Protein AF-A0A238J5X2-F1 (afdb_monomer_lite)

Structure (mmCIF, N/CA/C/O backbone):
data_AF-A0A238J5X2-F1
#
_entry.id   AF-A0A238J5X2-F1
#
loop_
_atom_site.group_PDB
_atom_site.id
_atom_site.type_symbol
_atom_site.label_atom_id
_atom_site.label_alt_id
_atom_site.label_comp_id
_atom_site.label_asym_id
_atom_site.label_entity_id
_atom_site.label_seq_id
_atom_site.pdbx_PDB_ins_code
_atom_site.Cartn_x
_atom_site.Cartn_y
_atom_site.Cartn_z
_atom_site.occupancy
_atom_site.B_iso_or_equiv
_atom_site.auth_seq_id
_atom_site.auth_comp_id
_atom_site.auth_asym_id
_atom_site.auth_atom_id
_atom_site.pdbx_PDB_model_num
ATOM 1 N N . MET A 1 1 ? 14.865 -1.053 -55.363 1.00 43.00 1 MET A N 1
ATOM 2 C CA . MET A 1 1 ? 14.699 -2.408 -54.796 1.00 43.00 1 MET A CA 1
ATOM 3 C C . MET A 1 1 ? 14.414 -2.280 -53.312 1.00 43.00 1 MET A C 1
ATOM 5 O O . MET A 1 1 ? 14.944 -1.380 -52.675 1.00 43.00 1 MET A O 1
ATOM 9 N N . PHE A 1 2 ? 13.495 -3.114 -52.843 1.00 46.16 2 PHE A N 1
ATOM 10 C CA . PHE A 1 2 ? 12.872 -3.136 -51.524 1.00 46.16 2 PHE A CA 1
ATOM 11 C C . PHE A 1 2 ? 13.806 -3.668 -50.411 1.00 46.16 2 PHE A C 1
ATOM 13 O O . PHE A 1 2 ? 14.655 -4.505 -50.689 1.00 46.16 2 PHE A O 1
ATOM 20 N N . TYR A 1 3 ? 13.564 -3.156 -49.191 1.00 46.88 3 TYR A N 1
ATOM 21 C CA . TYR A 1 3 ? 13.793 -3.639 -47.809 1.00 46.88 3 TYR A CA 1
ATOM 22 C C . TYR A 1 3 ? 15.008 -4.516 -47.434 1.00 46.88 3 TYR A C 1
ATOM 24 O O . TYR A 1 3 ? 15.215 -5.572 -48.012 1.00 46.88 3 TYR A O 1
ATOM 32 N N . HIS A 1 4 ? 15.667 -4.178 -46.310 1.00 48.53 4 HIS A N 1
ATOM 33 C CA . HIS A 1 4 ? 15.678 -5.049 -45.119 1.00 48.53 4 HIS A CA 1
ATOM 34 C C . HIS A 1 4 ? 16.246 -4.369 -43.854 1.00 48.53 4 HIS A C 1
ATOM 36 O O . HIS A 1 4 ? 17.408 -3.984 -43.776 1.00 48.53 4 HIS A O 1
ATOM 42 N N . THR A 1 5 ? 15.378 -4.280 -42.848 1.00 67.50 5 THR A N 1
ATOM 43 C CA . THR A 1 5 ? 15.632 -4.071 -41.415 1.00 67.50 5 THR A CA 1
ATOM 44 C C . THR A 1 5 ? 16.354 -5.273 -40.806 1.00 67.50 5 THR A C 1
ATOM 46 O O . THR A 1 5 ? 15.851 -6.370 -41.010 1.00 67.50 5 THR A O 1
ATOM 49 N N . LEU A 1 6 ? 17.409 -5.070 -39.999 1.00 51.97 6 LEU A N 1
ATOM 50 C CA . LEU A 1 6 ? 17.853 -5.901 -38.851 1.00 51.97 6 LEU A CA 1
ATOM 51 C C . LEU A 1 6 ? 18.756 -5.006 -37.961 1.00 51.97 6 LEU A C 1
ATOM 53 O O . LEU A 1 6 ? 19.738 -4.466 -38.449 1.00 51.97 6 LEU A O 1
ATOM 57 N N . ALA A 1 7 ? 18.315 -4.573 -36.775 1.00 50.75 7 ALA A N 1
ATOM 58 C CA . ALA A 1 7 ? 18.520 -5.212 -35.463 1.00 50.75 7 ALA A CA 1
ATOM 59 C C . ALA A 1 7 ? 19.964 -5.112 -34.902 1.00 50.75 7 ALA A C 1
ATOM 61 O O . ALA A 1 7 ? 20.923 -5.342 -35.624 1.00 50.75 7 ALA A O 1
ATOM 62 N N . GLN A 1 8 ? 20.061 -4.873 -33.576 1.00 48.34 8 GLN A N 1
ATOM 63 C CA . GLN A 1 8 ? 21.249 -4.901 -32.680 1.00 48.34 8 GLN A CA 1
ATOM 64 C C . GLN A 1 8 ? 22.149 -3.641 -32.665 1.00 48.34 8 GLN A C 1
ATOM 66 O O . GLN A 1 8 ? 22.569 -3.164 -33.701 1.00 48.34 8 GLN A O 1
ATOM 71 N N . LYS A 1 9 ? 22.526 -3.038 -31.524 1.00 43.75 9 LYS A N 1
ATOM 72 C CA . LYS A 1 9 ? 22.734 -3.558 -30.161 1.00 43.75 9 LYS A CA 1
ATOM 73 C C . LYS A 1 9 ? 22.328 -2.551 -29.071 1.00 43.75 9 LYS A C 1
ATOM 75 O O . LYS A 1 9 ? 22.699 -1.387 -29.109 1.00 43.75 9 LYS A O 1
ATOM 80 N N . ARG A 1 10 ? 21.669 -3.085 -28.038 1.00 48.91 10 ARG A N 1
ATOM 81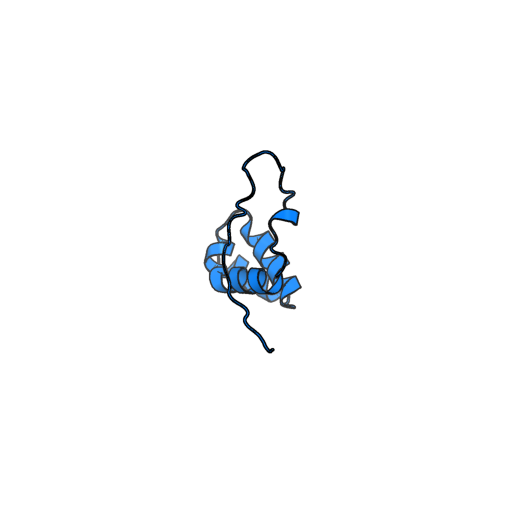 C CA . ARG A 1 10 ? 21.637 -2.565 -26.664 1.00 48.91 10 ARG A CA 1
ATOM 82 C C . ARG A 1 10 ? 23.063 -2.486 -26.107 1.00 48.91 10 ARG A C 1
ATOM 84 O O . ARG A 1 10 ? 23.655 -3.537 -25.885 1.00 48.91 10 ARG A O 1
ATOM 91 N N . THR A 1 11 ? 23.555 -1.290 -25.818 1.00 49.38 11 THR A N 1
ATOM 92 C CA . THR A 1 11 ? 24.607 -1.032 -24.821 1.00 49.38 11 THR A CA 1
ATOM 93 C C . THR A 1 11 ? 24.520 0.436 -24.430 1.00 49.38 11 THR A C 1
ATOM 95 O O . THR A 1 11 ? 25.225 1.259 -24.995 1.00 49.38 11 THR A O 1
ATOM 98 N N . ASP A 1 12 ? 23.644 0.767 -23.491 1.00 42.94 12 ASP A N 1
ATOM 99 C CA . ASP A 1 12 ? 23.809 1.995 -22.718 1.00 42.94 12 ASP A CA 1
ATOM 100 C C . ASP A 1 12 ? 23.393 1.680 -21.283 1.00 42.94 12 ASP A C 1
ATOM 102 O O . ASP A 1 12 ? 22.220 1.669 -20.918 1.00 42.94 12 ASP A O 1
ATOM 106 N N . MET A 1 13 ? 24.373 1.217 -20.512 1.00 55.44 13 MET A N 1
ATOM 107 C CA . MET A 1 13 ? 24.292 1.232 -19.060 1.00 55.44 13 MET A CA 1
ATOM 108 C C . MET A 1 13 ? 24.736 2.629 -18.630 1.00 55.44 13 MET A C 1
ATOM 110 O O . MET A 1 13 ? 25.905 2.948 -18.859 1.00 55.44 13 MET A O 1
ATOM 114 N N . PRO A 1 14 ? 23.889 3.449 -17.990 1.00 54.25 14 PRO A N 1
ATOM 115 C CA . PRO A 1 14 ? 24.376 4.680 -17.407 1.00 54.25 14 PRO A CA 1
ATOM 116 C C . PRO A 1 14 ? 25.006 4.403 -16.034 1.00 54.25 14 PRO A C 1
ATOM 118 O O . PRO A 1 14 ? 24.377 3.937 -15.085 1.00 54.25 14 PRO A O 1
ATOM 121 N N . ASP A 1 15 ? 26.310 4.652 -16.026 1.00 48.47 15 ASP A N 1
ATOM 122 C CA . ASP A 1 15 ? 27.207 5.116 -14.971 1.00 48.47 15 ASP A CA 1
ATOM 123 C C . ASP A 1 15 ? 26.642 5.366 -13.549 1.00 48.47 15 ASP A C 1
ATOM 125 O O . ASP A 1 15 ? 25.696 6.123 -13.316 1.00 48.47 15 ASP A O 1
ATOM 129 N N . ARG A 1 16 ? 27.325 4.772 -12.557 1.00 63.88 16 ARG A N 1
ATOM 130 C CA . ARG A 1 16 ? 27.174 5.047 -11.120 1.00 63.88 16 ARG A CA 1
ATOM 131 C C . ARG A 1 16 ? 27.928 6.332 -10.751 1.00 63.88 16 ARG A C 1
ATOM 133 O O . ARG A 1 16 ? 29.142 6.255 -10.586 1.00 63.88 16 ARG A O 1
ATOM 140 N N . ARG A 1 17 ? 27.223 7.414 -10.392 1.00 53.16 17 ARG A N 1
ATOM 141 C CA . ARG A 1 17 ? 27.509 8.248 -9.193 1.00 53.16 17 ARG A CA 1
ATOM 142 C C . ARG A 1 17 ? 26.641 9.507 -9.137 1.00 53.16 17 ARG A C 1
ATOM 144 O O . ARG A 1 17 ? 26.748 10.393 -9.971 1.00 53.16 17 ARG A O 1
ATOM 151 N N . GLY A 1 18 ? 25.901 9.651 -8.036 1.00 39.28 18 GLY A N 1
ATOM 152 C CA . GLY A 1 18 ? 25.743 10.966 -7.410 1.00 39.28 18 GLY A CA 1
ATOM 153 C C . GLY A 1 18 ? 24.403 11.682 -7.537 1.00 39.28 18 GLY A C 1
ATOM 154 O O . GLY A 1 18 ? 24.323 12.820 -7.084 1.00 39.28 18 GLY A O 1
ATOM 155 N N . ARG A 1 19 ? 23.331 11.066 -8.047 1.00 45.22 19 ARG A N 1
ATOM 156 C CA . ARG A 1 19 ? 22.003 11.620 -7.760 1.00 45.22 19 ARG A CA 1
ATOM 157 C C . ARG A 1 19 ? 21.609 11.209 -6.348 1.00 45.22 19 ARG A C 1
ATOM 159 O O . ARG A 1 19 ? 21.402 10.030 -6.075 1.00 45.22 19 ARG A O 1
ATOM 166 N N . ARG A 1 20 ? 21.467 12.194 -5.454 1.00 43.41 20 ARG A N 1
ATOM 167 C CA . ARG A 1 20 ? 20.391 12.154 -4.455 1.00 43.41 20 ARG A CA 1
ATOM 168 C C . ARG A 1 20 ? 19.128 11.976 -5.287 1.00 43.41 20 ARG A C 1
ATOM 170 O O . ARG A 1 20 ? 18.578 12.963 -5.757 1.00 43.41 20 ARG A O 1
ATOM 177 N N . ALA A 1 21 ? 18.777 10.729 -5.590 1.00 46.16 21 ALA A N 1
ATOM 178 C CA . ALA A 1 21 ? 17.465 10.398 -6.089 1.00 46.16 21 ALA A CA 1
ATOM 179 C C . ALA A 1 21 ? 16.547 10.914 -4.989 1.00 46.16 21 ALA A C 1
ATOM 181 O O . ALA A 1 21 ? 16.497 10.349 -3.893 1.00 46.16 21 ALA A O 1
ATOM 182 N N . SER A 1 22 ? 15.963 12.093 -5.213 1.00 46.78 22 SER A N 1
ATOM 183 C CA . SER A 1 22 ? 14.844 12.565 -4.416 1.00 46.78 22 SER A CA 1
ATOM 184 C C . SER A 1 22 ? 13.904 11.372 -4.275 1.00 46.78 22 SER A C 1
ATOM 186 O O . SER A 1 22 ? 13.783 10.587 -5.209 1.00 46.78 22 SER A O 1
ATOM 188 N N . LEU A 1 23 ? 13.265 11.175 -3.125 1.00 51.50 23 LEU A N 1
ATOM 189 C CA . LEU A 1 23 ? 12.333 10.049 -2.932 1.00 51.50 23 LEU A CA 1
ATOM 190 C C . LEU A 1 23 ? 11.265 9.956 -4.050 1.00 51.50 23 LEU A C 1
ATOM 192 O O . LEU A 1 23 ? 10.694 8.899 -4.283 1.00 51.50 23 LEU A O 1
ATOM 196 N N . GLU A 1 24 ? 11.061 11.057 -4.769 1.00 49.44 24 GLU A N 1
ATOM 197 C CA . GLU A 1 24 ? 10.227 11.244 -5.957 1.00 49.44 24 GLU A CA 1
ATOM 198 C C . GLU A 1 24 ? 10.800 10.625 -7.257 1.00 49.44 24 GLU A C 1
ATOM 200 O O . GLU A 1 24 ? 10.030 10.259 -8.136 1.00 49.44 24 GLU A O 1
ATOM 205 N N . ASP A 1 25 ? 12.122 10.457 -7.366 1.00 49.53 25 ASP A N 1
ATOM 206 C CA . ASP A 1 25 ? 12.873 9.824 -8.476 1.00 49.53 25 ASP A CA 1
ATOM 207 C C . ASP A 1 25 ? 12.927 8.282 -8.328 1.00 49.53 25 ASP A C 1
ATOM 209 O O . ASP A 1 25 ? 13.424 7.575 -9.199 1.00 49.53 25 ASP A O 1
ATOM 213 N N . ILE A 1 26 ? 12.413 7.744 -7.211 1.00 55.28 26 ILE A N 1
ATOM 214 C CA . ILE A 1 26 ? 12.300 6.295 -6.941 1.00 55.28 26 ILE A CA 1
ATOM 215 C C . ILE A 1 26 ? 11.007 5.715 -7.537 1.00 55.28 26 ILE A C 1
ATOM 217 O O . ILE A 1 26 ? 10.883 4.502 -7.705 1.00 55.28 26 ILE A O 1
ATOM 221 N N . LEU A 1 27 ? 10.030 6.566 -7.857 1.00 57.97 27 LEU A N 1
ATOM 222 C CA . LEU A 1 27 ? 8.796 6.133 -8.498 1.00 57.97 27 LEU A CA 1
ATOM 223 C C . LEU A 1 27 ? 9.077 5.888 -9.987 1.00 57.97 27 LEU A C 1
ATOM 225 O O . LEU A 1 27 ? 9.453 6.831 -10.685 1.00 57.97 27 LEU A O 1
ATOM 229 N N . PRO A 1 28 ? 8.911 4.652 -10.494 1.00 61.91 28 PRO A N 1
ATOM 230 C CA . PRO A 1 28 ? 9.070 4.393 -11.918 1.00 61.91 28 PRO A CA 1
ATOM 231 C C . PRO A 1 28 ? 8.042 5.204 -12.714 1.00 61.91 28 PRO A C 1
ATOM 233 O O . PRO A 1 28 ? 6.966 5.526 -12.204 1.00 61.91 28 PRO A O 1
ATOM 236 N N . GLU A 1 29 ? 8.360 5.501 -13.979 1.00 67.06 29 GLU A N 1
ATOM 237 C CA . GLU A 1 29 ? 7.459 6.215 -14.903 1.00 67.06 29 GLU A CA 1
ATOM 238 C C . GLU A 1 29 ? 6.051 5.586 -14.910 1.00 67.06 29 GLU A C 1
ATOM 240 O O . GLU A 1 29 ? 5.035 6.282 -14.939 1.00 67.06 29 GLU A O 1
ATOM 245 N N . ASP A 1 30 ? 5.996 4.261 -14.757 1.00 79.50 30 ASP A N 1
ATOM 246 C CA . ASP A 1 30 ? 4.781 3.466 -14.622 1.00 79.50 30 ASP A CA 1
ATOM 247 C C . ASP A 1 30 ? 4.299 3.359 -13.161 1.00 79.50 30 ASP A C 1
ATOM 249 O O . ASP A 1 30 ? 4.337 2.303 -12.516 1.00 79.50 30 ASP A O 1
ATOM 253 N N . ARG A 1 31 ? 3.779 4.470 -12.627 1.00 79.12 31 ARG A N 1
ATOM 254 C CA . ARG A 1 31 ? 3.243 4.522 -11.253 1.00 79.12 31 ARG A CA 1
ATOM 255 C C . ARG A 1 31 ? 2.144 3.496 -10.984 1.00 79.12 31 ARG A C 1
ATOM 257 O O . ARG A 1 31 ? 2.066 2.953 -9.886 1.00 79.12 31 ARG A O 1
ATOM 264 N N . ARG A 1 32 ? 1.333 3.161 -11.992 1.00 82.38 32 ARG A N 1
ATOM 265 C CA . ARG A 1 32 ? 0.301 2.117 -11.878 1.00 82.38 32 ARG A CA 1
ATOM 266 C C . ARG A 1 32 ? 0.887 0.718 -11.725 1.00 82.38 32 ARG A C 1
ATOM 268 O O . ARG A 1 32 ? 0.324 -0.080 -10.979 1.00 82.38 32 ARG A O 1
ATOM 275 N N . ALA A 1 33 ? 1.966 0.396 -12.439 1.00 82.38 33 ALA A N 1
ATOM 276 C CA . ALA A 1 33 ? 2.617 -0.906 -12.313 1.00 82.38 33 ALA A CA 1
ATOM 277 C C . ALA A 1 33 ? 3.257 -1.043 -10.928 1.00 82.38 33 ALA A C 1
ATOM 279 O O . ALA A 1 33 ? 2.973 -2.005 -10.218 1.00 82.38 33 ALA A O 1
ATOM 280 N N . TRP A 1 34 ? 3.989 -0.014 -10.497 1.00 86.38 34 TRP A N 1
ATOM 281 C CA . TRP A 1 34 ? 4.551 0.054 -9.150 1.00 86.38 34 TRP A CA 1
ATOM 282 C C . TRP A 1 34 ? 3.486 -0.078 -8.063 1.00 86.38 34 TRP A C 1
ATOM 284 O O . TRP A 1 34 ? 3.626 -0.889 -7.150 1.00 86.38 34 TRP A O 1
ATOM 294 N N . ALA A 1 35 ? 2.384 0.663 -8.182 1.00 89.94 35 ALA A N 1
ATOM 295 C CA . ALA A 1 35 ? 1.308 0.611 -7.209 1.00 89.94 35 ALA A CA 1
ATOM 296 C C . ALA A 1 35 ? 0.680 -0.787 -7.132 1.00 89.94 35 ALA A C 1
ATOM 298 O O . ALA A 1 35 ? 0.420 -1.278 -6.034 1.00 89.94 35 ALA A O 1
ATOM 299 N N . LYS A 1 36 ? 0.502 -1.468 -8.274 1.00 88.00 36 LYS A N 1
ATOM 300 C CA . LYS A 1 36 ? 0.064 -2.872 -8.306 1.00 88.00 36 LYS A CA 1
ATOM 301 C C . LYS A 1 36 ? 1.048 -3.792 -7.591 1.00 88.00 36 LYS A C 1
ATOM 303 O O . LYS A 1 36 ? 0.600 -4.650 -6.840 1.00 88.00 36 LYS A O 1
ATOM 308 N N . GLU A 1 37 ? 2.352 -3.629 -7.792 1.00 87.81 37 GLU A N 1
ATOM 309 C CA . GLU A 1 37 ? 3.371 -4.456 -7.132 1.00 87.81 37 GLU A CA 1
ATOM 310 C C . GLU A 1 37 ? 3.425 -4.221 -5.618 1.00 87.81 37 GLU A C 1
ATOM 312 O O . GLU A 1 37 ? 3.475 -5.179 -4.840 1.00 87.81 37 GLU A O 1
ATOM 317 N N . VAL A 1 38 ? 3.342 -2.959 -5.190 1.00 89.88 38 VAL A N 1
ATOM 318 C CA . VAL A 1 38 ? 3.250 -2.571 -3.777 1.00 89.88 38 VAL A CA 1
ATOM 319 C C . VAL A 1 38 ? 2.015 -3.192 -3.127 1.00 89.88 38 VAL A C 1
ATOM 321 O O . VAL A 1 38 ? 2.112 -3.787 -2.054 1.00 89.88 38 VAL A O 1
ATOM 324 N N . TRP A 1 39 ? 0.860 -3.113 -3.792 1.00 89.69 39 TRP A N 1
ATOM 325 C CA . TRP A 1 39 ? -0.394 -3.670 -3.286 1.00 89.69 39 TRP A CA 1
ATOM 326 C C . TRP A 1 39 ? -0.476 -5.199 -3.374 1.00 89.69 39 TRP A C 1
ATOM 328 O O . TRP A 1 39 ? -1.117 -5.840 -2.533 1.00 89.69 39 TRP A O 1
ATOM 338 N N . ALA A 1 40 ? 0.203 -5.811 -4.344 1.00 91.06 40 ALA A N 1
ATOM 339 C CA . ALA A 1 40 ? 0.362 -7.260 -4.413 1.00 91.06 40 ALA A CA 1
ATOM 340 C C . ALA A 1 40 ? 1.146 -7.775 -3.198 1.00 91.06 40 ALA A C 1
ATOM 342 O O . ALA A 1 40 ? 0.749 -8.765 -2.588 1.00 91.06 40 ALA A O 1
ATOM 343 N N . ASN A 1 41 ? 2.186 -7.046 -2.784 1.00 90.19 41 ASN A N 1
ATOM 344 C CA . ASN A 1 41 ? 3.032 -7.378 -1.636 1.00 90.19 41 ASN A CA 1
ATOM 345 C C . ASN A 1 41 ? 2.638 -6.624 -0.356 1.00 90.19 41 ASN A C 1
ATOM 347 O O . ASN A 1 41 ? 3.458 -6.460 0.547 1.00 90.19 41 ASN A O 1
ATOM 351 N N . ARG A 1 42 ? 1.385 -6.164 -0.248 1.00 89.62 42 ARG A N 1
ATOM 352 C CA . ARG A 1 42 ? 0.948 -5.225 0.797 1.00 89.62 42 ARG A CA 1
ATOM 353 C C . ARG A 1 42 ? 1.229 -5.674 2.231 1.00 89.62 42 ARG A C 1
ATOM 355 O O . ARG A 1 42 ? 1.588 -4.846 3.057 1.00 89.62 42 ARG A O 1
ATOM 362 N N . SER A 1 43 ? 1.133 -6.972 2.514 1.00 87.00 43 SER A N 1
ATOM 363 C CA . SER A 1 43 ? 1.435 -7.542 3.834 1.00 87.00 43 SER A CA 1
ATOM 364 C C . SER A 1 43 ? 2.917 -7.455 4.197 1.00 87.00 43 SER A C 1
ATOM 366 O O . SER A 1 43 ? 3.252 -7.291 5.366 1.00 87.00 43 SER A O 1
ATOM 368 N N . ASP A 1 44 ? 3.808 -7.560 3.213 1.00 87.25 44 ASP A N 1
ATOM 369 C CA . ASP A 1 44 ? 5.250 -7.431 3.426 1.00 87.25 44 ASP A CA 1
ATOM 370 C C . ASP A 1 44 ? 5.678 -5.966 3.418 1.00 87.25 44 ASP A C 1
ATOM 372 O O . ASP A 1 44 ? 6.433 -5.536 4.290 1.00 87.25 44 ASP A O 1
ATOM 376 N N . VAL A 1 45 ? 5.095 -5.165 2.523 1.00 88.44 45 VAL A N 1
ATOM 377 C CA . VAL A 1 45 ? 5.289 -3.715 2.506 1.00 88.44 45 VAL A CA 1
ATOM 378 C C . VAL A 1 45 ? 4.846 -3.103 3.832 1.00 88.44 45 VAL A C 1
ATOM 380 O O . VAL A 1 45 ? 5.600 -2.318 4.390 1.00 88.44 45 VAL A O 1
ATOM 383 N N . ALA A 1 46 ? 3.708 -3.506 4.407 1.00 89.25 46 ALA A N 1
ATOM 384 C CA . ALA A 1 46 ? 3.228 -3.009 5.701 1.00 89.25 46 ALA A CA 1
ATOM 385 C C . ALA A 1 46 ? 4.237 -3.200 6.849 1.00 89.25 46 ALA A C 1
ATOM 387 O O . ALA A 1 46 ? 4.249 -2.413 7.797 1.00 89.25 46 ALA A O 1
ATOM 388 N N . LYS A 1 47 ? 5.115 -4.209 6.765 1.00 88.06 47 LYS A N 1
ATOM 389 C CA . LYS A 1 47 ? 6.155 -4.469 7.772 1.00 88.06 47 LYS A CA 1
ATOM 390 C C . LYS A 1 47 ? 7.341 -3.509 7.667 1.00 88.06 47 LYS A C 1
ATOM 392 O O . LYS A 1 47 ? 8.090 -3.389 8.638 1.00 88.06 47 LYS A O 1
ATOM 397 N N . LEU A 1 48 ? 7.521 -2.832 6.532 1.00 85.38 48 LEU A N 1
ATOM 398 C CA . LEU A 1 48 ? 8.612 -1.887 6.302 1.00 85.38 48 LEU A CA 1
ATOM 399 C C . LEU A 1 48 ? 8.355 -0.555 7.017 1.00 85.38 48 LEU A C 1
ATOM 401 O O . LEU A 1 48 ? 7.225 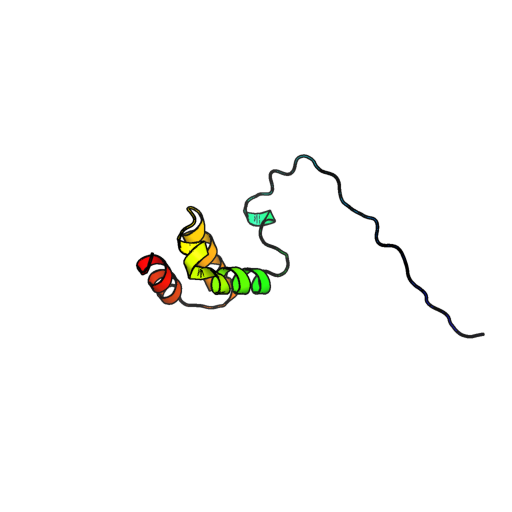-0.075 7.082 1.00 85.38 48 LEU A O 1
ATOM 405 N N . SER A 1 49 ? 9.420 0.109 7.471 1.00 83.62 49 SER A N 1
ATOM 406 C CA . SER A 1 49 ? 9.328 1.441 8.094 1.00 83.62 49 SER A CA 1
ATOM 407 C C . SER A 1 49 ? 8.721 2.495 7.159 1.00 83.62 49 SER A C 1
ATOM 409 O O . SER A 1 49 ? 7.975 3.358 7.608 1.00 83.62 49 SER A O 1
ATOM 411 N N . SER A 1 50 ? 8.984 2.386 5.852 1.00 83.75 50 SER A N 1
ATOM 412 C CA . SER A 1 50 ? 8.397 3.246 4.809 1.00 83.75 50 SER A CA 1
ATOM 413 C C . SER A 1 50 ? 7.142 2.642 4.161 1.00 83.75 50 SER A C 1
ATOM 415 O O . SER A 1 50 ? 6.596 3.206 3.215 1.00 83.75 50 SER A O 1
ATOM 417 N N . GLY A 1 51 ? 6.675 1.497 4.661 1.00 86.62 51 GLY A N 1
ATOM 418 C CA . GLY A 1 51 ? 5.594 0.708 4.081 1.00 86.62 51 GLY A CA 1
ATOM 419 C C . GLY A 1 51 ? 4.246 1.403 4.057 1.00 86.62 51 GLY A C 1
ATOM 420 O O . GLY A 1 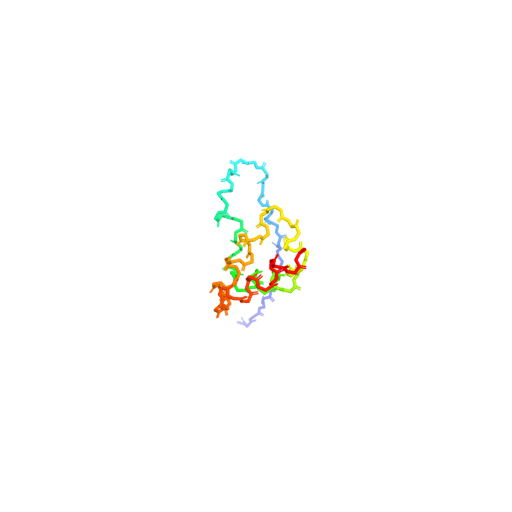51 ? 3.551 1.402 3.045 1.00 86.62 51 GLY A O 1
ATOM 421 N N . ALA A 1 52 ? 3.907 2.066 5.163 1.00 87.62 52 ALA A N 1
ATOM 422 C CA . ALA A 1 52 ? 2.677 2.841 5.271 1.00 87.62 52 ALA A CA 1
ATOM 423 C C . ALA A 1 52 ? 2.606 3.960 4.227 1.00 87.62 52 ALA A C 1
ATOM 425 O O . ALA A 1 52 ? 1.549 4.191 3.647 1.00 87.62 52 ALA A O 1
ATOM 426 N N . TRP A 1 53 ? 3.730 4.621 3.944 1.00 88.56 53 TRP A N 1
ATOM 427 C CA . TRP A 1 53 ? 3.788 5.636 2.896 1.00 88.56 53 TRP A CA 1
ATOM 428 C C . TRP A 1 53 ? 3.612 5.017 1.502 1.00 88.56 53 TRP A C 1
ATOM 430 O O . TRP A 1 53 ? 2.782 5.495 0.733 1.00 88.56 53 TRP A O 1
ATOM 440 N N . MET A 1 54 ? 4.301 3.907 1.209 1.00 89.25 54 MET A N 1
ATOM 441 C CA . MET A 1 54 ? 4.186 3.213 -0.082 1.00 89.25 54 MET A CA 1
ATOM 442 C C . MET A 1 54 ? 2.762 2.720 -0.352 1.00 89.25 54 MET A C 1
ATOM 444 O O . MET A 1 54 ? 2.257 2.893 -1.457 1.00 89.25 54 MET A O 1
ATOM 448 N N . LEU A 1 55 ? 2.095 2.148 0.654 1.00 90.56 55 LEU A N 1
ATOM 449 C CA . LEU A 1 55 ? 0.716 1.678 0.526 1.00 90.56 55 LEU A CA 1
ATOM 450 C C . LEU A 1 55 ? -0.252 2.827 0.263 1.00 90.56 55 LEU A C 1
ATOM 452 O O . LEU A 1 55 ? -1.101 2.695 -0.612 1.00 90.56 55 LEU A O 1
ATOM 456 N N . ARG A 1 56 ? -0.096 3.961 0.960 1.00 89.94 56 ARG A N 1
ATOM 457 C CA . ARG A 1 56 ? -0.917 5.163 0.743 1.00 89.94 56 ARG A CA 1
ATOM 458 C C . ARG A 1 56 ? -0.731 5.742 -0.655 1.00 89.94 56 ARG A C 1
ATOM 460 O O . ARG A 1 56 ? -1.716 6.024 -1.326 1.00 89.94 56 ARG A O 1
ATOM 467 N N . GLU A 1 57 ? 0.508 5.895 -1.108 1.00 89.56 57 GLU A N 1
ATOM 468 C CA . GLU A 1 57 ? 0.784 6.421 -2.448 1.00 89.56 57 GLU A CA 1
ATOM 469 C C . GLU A 1 57 ? 0.327 5.441 -3.535 1.00 89.56 57 GLU A C 1
ATOM 471 O O . GLU A 1 57 ? -0.356 5.839 -4.475 1.00 89.56 57 GLU A O 1
ATOM 476 N N . GLY A 1 58 ? 0.573 4.140 -3.361 1.00 90.25 58 GLY A N 1
ATOM 477 C CA . GLY A 1 58 ? 0.044 3.115 -4.257 1.00 90.25 58 GLY A CA 1
ATOM 478 C C . GLY A 1 58 ? -1.488 3.089 -4.279 1.00 90.25 58 GLY A C 1
ATOM 479 O O . GLY A 1 58 ? -2.086 2.875 -5.329 1.00 90.25 58 GLY A O 1
ATOM 480 N N . ALA A 1 59 ? -2.144 3.353 -3.144 1.00 91.00 59 ALA A N 1
ATOM 481 C CA . ALA A 1 59 ? -3.603 3.419 -3.064 1.00 91.00 59 ALA A CA 1
ATOM 482 C C . ALA A 1 59 ? -4.146 4.530 -3.956 1.00 91.00 59 ALA A C 1
ATOM 484 O O . ALA A 1 59 ? -5.043 4.288 -4.757 1.00 91.00 59 ALA A O 1
ATOM 485 N N . LYS A 1 60 ? -3.554 5.726 -3.858 1.00 89.81 60 LYS A N 1
ATOM 486 C CA . LYS A 1 60 ? -3.943 6.89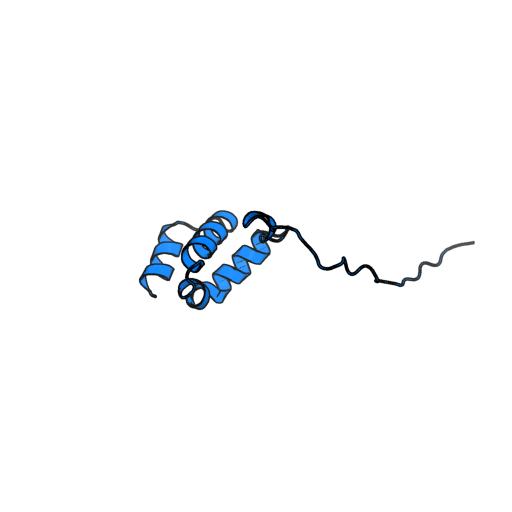6 -4.654 1.00 89.81 60 LYS A CA 1
ATOM 487 C C . LYS A 1 60 ? -3.807 6.628 -6.149 1.00 89.81 60 LYS A C 1
ATOM 489 O O . LYS A 1 60 ? -4.727 6.925 -6.903 1.00 89.81 60 LYS A O 1
ATOM 494 N N . GLU A 1 61 ? -2.704 6.010 -6.565 1.00 89.12 61 GLU A N 1
ATOM 495 C CA . GLU A 1 61 ? -2.454 5.663 -7.972 1.00 89.12 61 GLU A CA 1
ATOM 496 C C . GLU A 1 61 ? -3.426 4.588 -8.505 1.00 89.12 61 GLU A C 1
ATOM 498 O O . GLU A 1 61 ? -3.753 4.575 -9.695 1.00 89.12 61 GLU A O 1
ATOM 503 N N . LEU A 1 62 ? -3.920 3.698 -7.634 1.00 87.38 62 LEU A N 1
ATOM 504 C CA . LEU A 1 62 ? -4.931 2.683 -7.964 1.00 87.38 62 LEU A CA 1
ATOM 505 C C . LEU A 1 62 ? -6.379 3.154 -7.752 1.00 87.38 62 LEU A C 1
ATOM 507 O O . LEU A 1 62 ? -7.301 2.427 -8.119 1.00 87.38 62 LEU A O 1
ATOM 511 N N . GLY A 1 63 ? -6.591 4.341 -7.178 1.00 89.50 63 GLY A N 1
ATOM 512 C CA . GLY A 1 63 ? -7.918 4.833 -6.799 1.00 89.50 63 GLY A CA 1
ATOM 513 C C . GLY A 1 63 ? -8.561 4.056 -5.643 1.00 89.50 63 GLY A C 1
ATOM 514 O O . GLY A 1 63 ? -9.784 3.968 -5.575 1.00 89.50 63 GLY A O 1
ATOM 515 N N . LEU A 1 64 ? -7.755 3.454 -4.764 1.00 87.94 64 LEU A N 1
ATOM 516 C CA . LEU A 1 64 ? -8.225 2.745 -3.575 1.00 87.94 64 LEU A CA 1
ATOM 517 C C . LEU A 1 64 ? -8.468 3.726 -2.422 1.00 87.94 64 LEU A C 1
ATOM 519 O O . LEU A 1 64 ? -7.709 4.677 -2.230 1.00 87.94 64 LEU A O 1
ATOM 523 N N . SER A 1 65 ? -9.511 3.462 -1.635 1.00 88.88 65 SER A N 1
ATOM 524 C CA . SER A 1 65 ? -9.834 4.250 -0.444 1.00 88.88 65 SER A CA 1
ATOM 525 C C . SER A 1 65 ? -8.765 4.113 0.638 1.00 88.88 65 SER A C 1
ATOM 527 O O . SER A 1 65 ? -8.149 3.058 0.802 1.00 88.88 65 SER A O 1
ATOM 529 N N . GLU A 1 66 ? -8.612 5.160 1.447 1.00 84.44 66 GLU A N 1
ATOM 530 C CA . GLU A 1 66 ? -7.722 5.153 2.613 1.00 84.44 66 GLU A CA 1
ATOM 531 C C . GLU A 1 66 ? -8.091 4.052 3.621 1.00 84.44 66 GLU A C 1
ATOM 533 O O . GLU A 1 66 ? -7.206 3.495 4.264 1.00 84.44 66 GLU A O 1
ATOM 538 N N . GLU A 1 67 ? -9.366 3.659 3.684 1.00 87.62 67 GLU A N 1
ATOM 539 C CA . GLU A 1 67 ? -9.848 2.526 4.487 1.00 87.62 67 GLU A CA 1
ATOM 540 C C . GLU A 1 67 ? -9.170 1.202 4.112 1.00 87.62 67 GLU A C 1
ATOM 542 O O . GLU A 1 67 ? -8.800 0.430 4.991 1.00 87.62 67 GLU A O 1
ATOM 547 N N . ALA A 1 68 ? -8.930 0.956 2.819 1.00 86.94 68 ALA A N 1
ATOM 548 C CA . ALA A 1 68 ? -8.239 -0.253 2.371 1.00 86.94 68 ALA A CA 1
ATOM 549 C C . ALA A 1 68 ? -6.772 -0.262 2.829 1.00 86.94 68 ALA A C 1
ATOM 551 O O . ALA A 1 68 ? -6.194 -1.318 3.075 1.00 86.94 68 ALA A O 1
ATOM 552 N N . VAL A 1 69 ? -6.155 0.917 2.941 1.00 87.25 69 VAL A N 1
ATOM 553 C CA . VAL A 1 69 ? -4.797 1.050 3.479 1.00 87.25 69 VAL A CA 1
ATOM 554 C C . VAL A 1 69 ? -4.799 0.831 4.985 1.00 87.25 69 VAL A C 1
ATOM 556 O O . VAL A 1 69 ? -3.922 0.138 5.498 1.00 87.25 69 VAL A O 1
ATOM 559 N N . ASP A 1 70 ? -5.771 1.412 5.690 1.00 88.94 70 ASP A N 1
ATOM 560 C CA . ASP A 1 70 ? -5.907 1.258 7.136 1.00 88.94 70 ASP A CA 1
ATOM 561 C C . ASP A 1 70 ? -6.124 -0.208 7.518 1.00 88.94 70 ASP A C 1
ATOM 563 O O . ASP A 1 70 ? -5.432 -0.705 8.399 1.00 88.94 70 ASP A O 1
ATOM 567 N N . GLU A 1 71 ? -6.970 -0.940 6.787 1.00 89.12 71 GLU A N 1
ATOM 568 C CA . GLU A 1 71 ? -7.1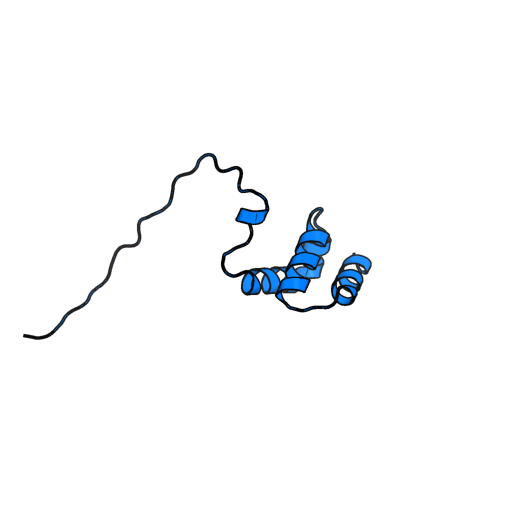84 -2.378 6.992 1.00 89.12 71 GLU A CA 1
ATOM 569 C C . GLU A 1 71 ? -5.867 -3.167 6.913 1.00 89.12 71 GLU A C 1
ATOM 571 O O . GLU A 1 71 ? -5.552 -3.973 7.794 1.00 89.12 71 GLU A O 1
ATOM 576 N N . VAL A 1 72 ? -5.047 -2.884 5.897 1.00 87.50 72 VAL A N 1
ATOM 577 C CA . VAL A 1 72 ? -3.741 -3.529 5.713 1.00 87.50 72 VAL A CA 1
ATOM 578 C C . VAL A 1 72 ? -2.770 -3.164 6.838 1.00 87.50 72 VAL A C 1
ATOM 580 O O . VAL A 1 72 ? -2.056 -4.034 7.335 1.00 87.50 72 VAL A O 1
ATOM 583 N N . LEU A 1 73 ? -2.725 -1.894 7.245 1.00 84.12 73 LEU A N 1
ATOM 584 C CA . LEU A 1 73 ? -1.811 -1.417 8.288 1.00 84.12 73 LEU A CA 1
ATOM 585 C C . LEU A 1 73 ? -2.221 -1.864 9.690 1.00 84.12 73 LEU A C 1
ATOM 587 O O . LEU A 1 73 ? -1.357 -2.108 10.530 1.00 84.12 73 LEU A O 1
ATOM 591 N N . ARG A 1 74 ? -3.523 -1.994 9.938 1.00 83.62 74 ARG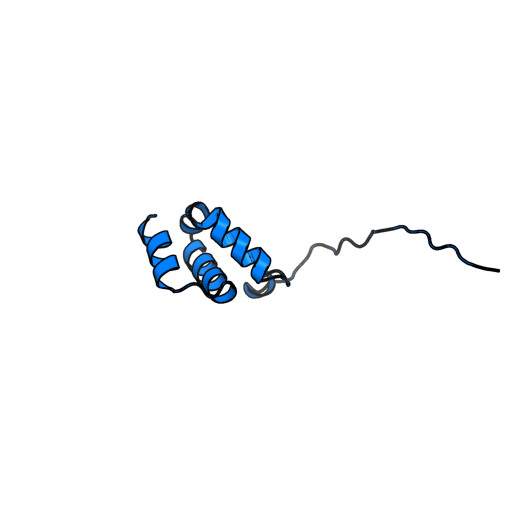 A N 1
ATOM 592 C CA . ARG A 1 74 ? -4.092 -2.480 11.195 1.00 83.62 74 ARG A CA 1
ATOM 593 C C . ARG A 1 74 ? -3.890 -3.980 11.379 1.00 83.62 74 ARG A C 1
ATOM 595 O O . ARG A 1 74 ? -3.869 -4.451 12.510 1.00 83.62 74 ARG A O 1
ATOM 602 N N . SER A 1 75 ? -3.723 -4.712 10.280 1.00 72.81 75 SER A N 1
ATOM 603 C CA . SER A 1 75 ? -3.435 -6.146 10.280 1.00 72.81 75 SER A CA 1
ATOM 604 C C . SER A 1 75 ? -1.938 -6.485 10.443 1.00 72.81 75 SER A C 1
ATOM 606 O O . SER A 1 75 ? -1.587 -7.660 10.301 1.00 72.81 75 SER A O 1
ATOM 608 N N . ARG A 1 76 ? -1.063 -5.495 10.691 1.00 61.81 76 ARG A N 1
ATOM 609 C CA . ARG A 1 76 ? 0.388 -5.673 10.893 1.00 61.81 76 ARG A CA 1
ATOM 610 C C . ARG A 1 76 ? 0.737 -6.283 12.250 1.00 61.81 76 ARG A C 1
ATOM 612 O O . ARG A 1 76 ? 0.166 -5.832 13.265 1.00 61.81 76 ARG A O 1
#

Sequence (76 aa):
MFYHTLAQKRTDMPDRRGRRASLEDILPEDRRAWAKEVWANRSDVAKLSSGAWMLREGAKELGLSEEAVDEVLRSR

Secondary structure (DSSP, 8-state):
----------------------GGGGS-S-HHHHHHHHHHTHHHHTTSTTHHHHHHHHHHHHT--HHHHHHHHHT-

Foldseek 3Di:
DDDDDDDDDDDDDDDDDDDPCPPVNVQPPPNQVQLVVLVVCLLVLLPDPCSLVSPVSSCVSVVHDVVVSVVSNVVD

pLDDT: mean 72.97, std 18.29, range [39.28, 91.06]

Organism: NCBI:txid1470561

Radius of gyration: 19.04 Å; chains: 1; bounding box: 37×20×66 Å